Protein 4HUA (pdb70)

Structure (mmCIF, N/CA/C/O backbone):
data_4HUA
#
_entry.id   4HUA
#
_cell.length_a   88.360
_cell.length_b   48.690
_cell.length_c   31.490
_cell.angle_alpha   90.000
_cell.angle_beta   101.980
_cell.angle_gamma   90.000
#
_symmetry.space_group_name_H-M   'C 1 2 1'
#
loop_
_entity.id
_entity.type
_entity.pdbx_description
1 polymer Thioredoxin-1
2 non-polymer 'COPPER (II) ION'
3 water water
#
loop_
_atom_site.group_PDB
_atom_site.id
_atom_site.type_symbol
_atom_site.label_atom_id
_atom_site.label_alt_id
_atom_site.label_comp_id
_atom_site.label_asym_id
_atom_site.label_entity_id
_atom_site.label_seq_id
_atom_site.pdbx_PDB_ins_code
_atom_site.Cartn_x
_atom_site.Cartn_y
_atom_site.Cartn_z
_atom_site.occupancy
_atom_site.B_iso_or_equiv
_atom_site.auth_seq_id
_atom_site.auth_comp_id
_atom_site.auth_asym_id
_atom_site.auth_atom_id
_atom_site.pdbx_PDB_model_num
ATOM 1 N N . SER A 1 1 ? -23.420 4.986 -3.068 1.00 13.75 1 SER A N 1
ATOM 2 C CA . SER A 1 1 ? -23.413 6.372 -2.610 1.00 14.99 1 SER A CA 1
ATOM 3 C C . SER A 1 1 ? -23.993 6.493 -1.205 1.00 13.75 1 SER A C 1
ATOM 4 O O . SER A 1 1 ? -23.807 7.515 -0.529 1.00 15.42 1 SER A O 1
ATOM 7 N N . ASP A 1 2 ? -24.684 5.446 -0.760 1.00 11.93 2 ASP A N 1
ATOM 8 C CA . ASP A 1 2 ? -25.393 5.522 0.514 1.00 11.75 2 ASP A CA 1
ATOM 9 C C . ASP A 1 2 ? -24.434 5.572 1.696 1.00 11.71 2 ASP A C 1
ATOM 10 O O . ASP A 1 2 ? -24.810 6.013 2.780 1.00 12.65 2 ASP A O 1
ATOM 15 N N . LYS A 1 3 ? -23.192 5.147 1.484 1.00 11.29 3 LYS A N 1
ATOM 16 C CA . LYS A 1 3 ? -22.231 5.096 2.574 1.00 12.05 3 LYS A CA 1
ATOM 17 C C . LYS A 1 3 ? -21.114 6.118 2.399 1.00 12.57 3 LYS A C 1
ATOM 18 O O . LYS A 1 3 ? -20.079 6.021 3.051 1.00 15.32 3 LYS A O 1
ATOM 24 N N . ILE A 1 4 ? -21.323 7.082 1.507 1.00 11.57 4 ILE A N 1
ATOM 25 C CA . ILE A 1 4 ? -20.316 8.100 1.221 1.00 11.09 4 ILE A CA 1
ATOM 26 C C . ILE A 1 4 ? -20.754 9.450 1.753 1.00 9.16 4 ILE A C 1
ATOM 27 O O . ILE A 1 4 ? -21.819 9.950 1.3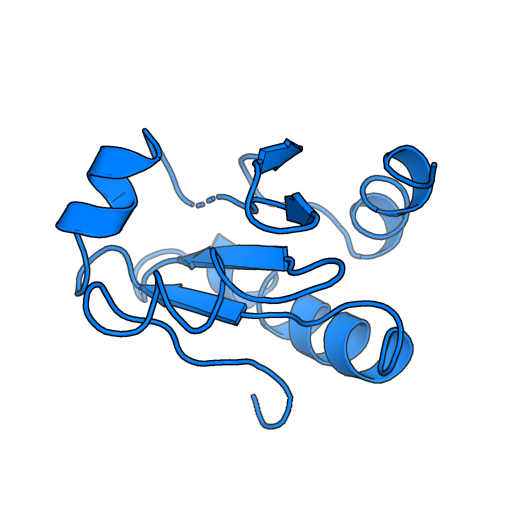87 1.00 11.02 4 ILE A O 1
ATOM 32 N N . ILE A 1 5 ? -19.931 10.063 2.592 1.00 7.07 5 ILE A N 1
ATOM 33 C CA . ILE A 1 5 ? -20.250 11.391 3.090 1.00 6.86 5 ILE A CA 1
ATOM 34 C C . ILE A 1 5 ? -20.043 12.423 1.987 1.00 6.97 5 ILE A C 1
ATOM 35 O O . ILE A 1 5 ? -18.983 12.476 1.361 1.00 7.13 5 ILE A O 1
ATOM 40 N N . HIS A 1 6 ? -21.056 13.247 1.763 1.00 7.00 6 HIS A N 1
ATOM 41 C CA . HIS A 1 6 ? -20.966 14.330 0.803 1.00 7.33 6 HIS A CA 1
ATOM 42 C C . HIS A 1 6 ? -20.414 15.586 1.480 1.00 6.95 6 HIS A C 1
ATOM 43 O O . HIS A 1 6 ? -21.081 16.169 2.335 1.00 9.22 6 HIS A O 1
ATOM 50 N N . LEU A 1 7 ? -19.208 16.001 1.091 1.00 6.35 7 LEU A N 1
ATOM 51 C CA . LEU A 1 7 ? -18.531 17.132 1.714 1.00 6.20 7 LEU A CA 1
ATOM 52 C C . LEU A 1 7 ? -18.611 18.403 0.889 1.00 6.40 7 LEU A C 1
ATOM 53 O O . LEU A 1 7 ? -18.681 18.367 -0.341 1.00 7.89 7 LEU A O 1
ATOM 58 N N . THR A 1 8 ? -18.555 19.540 1.574 1.00 6.56 8 THR A N 1
ATOM 59 C CA . THR A 1 8 ? -18.401 20.827 0.910 1.00 6.46 8 THR A CA 1
ATOM 60 C C . THR A 1 8 ? -17.402 21.658 1.698 1.00 6.49 8 THR A C 1
ATOM 61 O O . THR A 1 8 ? -16.984 21.257 2.784 1.00 6.82 8 THR A O 1
ATOM 65 N N . ASP A 1 9 ? -17.067 22.843 1.187 1.00 6.95 9 ASP A N 1
ATOM 66 C CA . ASP A 1 9 ? -16.270 23.797 1.952 1.00 7.29 9 ASP A CA 1
ATOM 67 C C . ASP A 1 9 ? -16.855 24.009 3.345 1.00 7.40 9 ASP A C 1
ATOM 68 O O . ASP A 1 9 ? -16.118 24.212 4.306 1.00 9.07 9 ASP A O 1
ATOM 73 N N . ASP A 1 10 ? -18.185 23.993 3.443 1.00 7.39 10 ASP A N 1
ATOM 74 C CA . ASP A 1 10 ? -18.873 24.352 4.686 1.00 7.67 10 ASP A CA 1
ATOM 75 C C . ASP A 1 10 ? -19.038 23.201 5.675 1.00 8.67 10 ASP A C 1
ATOM 76 O O . ASP A 1 10 ? -19.324 23.430 6.852 1.00 11.83 10 ASP A O 1
ATOM 81 N N . SER A 1 11 ? -18.868 21.971 5.216 1.00 7.40 11 SER A N 1
ATOM 82 C CA . SER A 1 11 ? -18.990 20.834 6.111 1.00 7.90 11 SER A CA 1
ATOM 83 C C . SER A 1 11 ? -17.658 20.121 6.351 1.00 7.09 11 SER A C 1
ATOM 84 O O . SER A 1 11 ? -17.600 19.198 7.161 1.00 7.78 11 SER A O 1
ATOM 87 N N . PHE A 1 12 ? -16.597 20.536 5.659 1.00 6.62 12 PHE A N 1
ATOM 88 C CA . PHE A 1 12 ? -15.317 19.831 5.745 1.00 6.63 12 PHE A CA 1
ATOM 89 C C . PHE A 1 12 ? -14.735 19.817 7.158 1.00 8.27 12 PHE A C 1
ATOM 90 O O . PHE A 1 12 ? -14.220 18.801 7.615 1.00 8.02 12 PHE A O 1
ATOM 98 N N A ASP A 1 13 ? -14.814 20.950 7.846 0.59 8.51 13 ASP A N 1
ATOM 99 N N B ASP A 1 13 ? -14.816 20.946 7.849 0.41 9.11 13 ASP A N 1
ATOM 100 C CA A ASP A 1 13 ? -14.226 21.040 9.175 0.59 9.51 13 ASP A CA 1
ATOM 101 C CA B ASP A 1 13 ? -14.211 21.046 9.172 0.41 10.39 13 ASP A CA 1
ATOM 102 C C A ASP A 1 13 ? -14.876 20.040 10.118 0.59 9.61 13 ASP A C 1
ATOM 103 C C B ASP A 1 13 ? -14.871 20.106 10.180 0.41 10.03 13 ASP A C 1
ATOM 104 O O A ASP A 1 13 ? -14.197 19.232 10.747 0.59 9.80 13 ASP A O 1
ATOM 105 O O B ASP A 1 13 ? -14.187 19.400 10.918 0.41 10.10 13 ASP A O 1
ATOM 114 N N . THR A 1 14 ? -16.198 20.083 10.199 1.00 9.31 14 THR A N 1
ATOM 115 C CA . THR A 1 14 ? -16.920 19.190 11.090 1.00 9.73 14 THR A CA 1
ATOM 116 C C . THR A 1 14 ? -16.781 17.727 10.678 1.00 8.83 14 THR A C 1
ATOM 117 O O . THR A 1 14 ? -16.516 16.868 11.520 1.00 9.15 14 THR A O 1
ATOM 121 N N . ASP A 1 15 ? -16.942 17.450 9.386 1.00 7.68 15 ASP A N 1
ATOM 122 C CA . ASP A 1 15 ? -17.059 16.075 8.935 1.00 7.76 15 ASP A CA 1
ATOM 123 C C . ASP A 1 15 ? -15.715 15.378 8.783 1.00 7.15 15 ASP A C 1
ATOM 124 O O . ASP A 1 15 ? -15.660 14.149 8.767 1.00 7.79 15 ASP A O 1
ATOM 129 N N . VAL A 1 16 ? -14.640 16.148 8.620 1.00 7.61 16 VAL A N 1
ATOM 130 C CA . VAL A 1 16 ? -13.315 15.560 8.434 1.00 7.24 16 VAL A CA 1
ATOM 131 C C . VAL A 1 16 ? -12.373 15.983 9.552 1.00 8.77 16 VAL A C 1
ATOM 132 O O . VAL A 1 16 ? -11.824 15.141 10.254 1.00 9.63 16 VAL A O 1
ATOM 136 N N . LEU A 1 17 ? -12.182 17.285 9.727 1.00 8.67 17 LEU A N 1
ATOM 137 C CA . LEU A 1 17 ? -11.144 17.756 10.634 1.00 9.69 17 LEU A CA 1
ATOM 138 C C . LEU A 1 17 ? -11.459 17.472 12.097 1.00 10.62 17 LEU A C 1
ATOM 139 O O . LEU A 1 17 ? -10.548 17.312 12.905 1.00 12.12 17 LEU A O 1
ATOM 144 N N A LYS A 1 18 ? -12.745 17.404 12.430 0.49 9.65 18 LYS A N 1
ATOM 145 N N B LYS A 1 18 ? -12.747 17.399 12.424 0.51 9.53 18 LYS A N 1
ATOM 146 C CA A LYS A 1 18 ? -13.167 17.136 13.801 0.49 10.00 18 LYS A CA 1
ATOM 147 C CA B LYS A 1 18 ? -13.190 17.143 13.790 0.51 9.73 18 LYS A CA 1
ATOM 148 C C A LYS A 1 18 ? -13.706 15.716 13.961 0.49 9.23 18 LYS A C 1
ATOM 149 C C B LYS A 1 18 ? -13.660 15.703 13.977 0.51 9.00 18 LYS A C 1
ATOM 150 O O A LYS A 1 18 ? -14.269 15.378 15.003 0.49 10.08 18 LYS A O 1
ATOM 151 O O B LYS A 1 18 ? -14.134 15.338 15.054 0.51 9.68 18 LYS A O 1
ATOM 162 N N . ALA A 1 19 ? -13.522 14.889 12.936 1.00 9.94 19 ALA A N 1
ATOM 163 C CA . ALA A 1 19 ? -13.944 13.498 13.000 1.00 10.10 19 ALA A CA 1
ATOM 164 C C . ALA A 1 19 ? -12.864 12.624 13.625 1.00 9.78 19 ALA A C 1
ATOM 165 O O . ALA A 1 19 ? -11.707 12.670 13.235 1.00 11.94 19 ALA A O 1
ATOM 167 N N . ASP A 1 20 ? -13.249 11.815 14.595 1.00 11.79 20 ASP A N 1
ATOM 168 C CA . ASP A 1 20 ? -12.322 10.881 15.202 1.00 11.38 20 ASP A CA 1
ATOM 169 C C . ASP A 1 20 ? -12.168 9.701 14.243 1.00 12.22 20 ASP A C 1
ATOM 170 O O . ASP A 1 20 ? -13.121 9.317 13.579 1.00 15.39 20 ASP A O 1
ATOM 175 N N . GLY A 1 21 ? -10.973 9.133 14.154 1.00 11.50 21 GLY A N 1
ATOM 176 C CA . GLY A 1 21 ? -10.762 7.979 13.293 1.00 12.05 21 GLY A CA 1
ATOM 177 C C . GLY A 1 21 ? -10.345 8.314 11.871 1.00 11.69 21 GLY A C 1
ATOM 178 O O . GLY A 1 21 ? -9.914 9.432 11.587 1.00 12.09 21 GLY A O 1
ATOM 179 N N . ALA A 1 22 ? -10.485 7.343 10.972 1.00 10.19 22 ALA A N 1
ATOM 180 C CA . ALA A 1 22 ? -9.937 7.462 9.624 1.00 9.22 22 ALA A CA 1
ATOM 181 C C . ALA A 1 22 ? -11.005 7.818 8.611 1.00 8.16 22 ALA A C 1
ATOM 182 O O . ALA A 1 22 ? -12.075 7.204 8.582 1.00 8.78 22 ALA A O 1
ATOM 184 N N A ILE A 1 23 ? -10.727 8.819 7.783 0.43 7.47 23 ILE A N 1
ATOM 185 N N B ILE A 1 23 ? -10.694 8.802 7.774 0.57 7.35 23 ILE A N 1
ATOM 186 C CA A ILE A 1 23 ? -11.655 9.180 6.722 0.43 7.58 23 ILE A CA 1
ATOM 187 C CA B ILE A 1 23 ? -11.589 9.228 6.717 0.57 8.03 23 ILE A CA 1
ATOM 188 C C A ILE A 1 23 ? -10.920 9.383 5.400 0.43 6.61 23 ILE A C 1
ATOM 189 C C B ILE A 1 23 ? -10.817 9.280 5.416 0.57 6.01 23 ILE A C 1
ATOM 190 O O A ILE A 1 23 ? -9.958 10.150 5.301 0.43 7.24 23 ILE A O 1
ATOM 191 O O B ILE A 1 23 ? -9.732 9.864 5.343 0.57 6.01 23 ILE A O 1
ATOM 200 N N . LEU A 1 24 ? -11.377 8.651 4.392 1.00 5.87 24 LEU A N 1
ATOM 201 C CA . LEU A 1 24 ? -10.775 8.669 3.075 1.00 5.88 24 LEU A CA 1
ATOM 202 C C . LEU A 1 24 ? -11.597 9.597 2.194 1.00 5.91 24 LEU A C 1
ATOM 203 O O . LEU A 1 24 ? -12.773 9.337 1.951 1.00 6.86 24 LEU A O 1
ATOM 208 N N . VAL A 1 25 ? -10.983 10.685 1.737 1.00 4.69 25 VAL A N 1
ATOM 209 C CA . VAL A 1 25 ? -11.675 11.700 0.962 1.00 5.17 25 VAL A CA 1
ATOM 210 C C . VAL A 1 25 ? -11.275 11.612 -0.505 1.00 5.65 25 VAL A C 1
ATOM 211 O O . VAL A 1 25 ? -10.087 11.678 -0.842 1.00 5.69 25 VAL A O 1
ATOM 215 N N . ASP A 1 26 ? -12.282 11.453 -1.361 1.00 5.32 26 ASP A N 1
ATOM 216 C CA . ASP A 1 26 ? -12.125 11.390 -2.805 1.00 5.14 26 ASP A CA 1
ATOM 217 C C . ASP A 1 26 ? -12.405 12.760 -3.412 1.00 4.89 26 ASP A C 1
ATOM 218 O O . ASP A 1 26 ? -13.547 13.234 -3.396 1.00 6.19 26 ASP A O 1
ATOM 223 N N . PHE A 1 27 ? -11.354 13.385 -3.945 1.00 5.12 27 PHE A N 1
ATOM 224 C CA . PHE A 1 27 ? -11.459 14.639 -4.681 1.00 5.54 27 PHE A CA 1
ATOM 225 C C . PHE A 1 27 ? -11.714 14.308 -6.142 1.00 6.32 27 PHE A C 1
ATOM 226 O O . PHE A 1 27 ? -10.913 13.621 -6.777 1.00 7.52 27 PHE A O 1
ATOM 234 N N . TRP A 1 28 ? -12.853 14.766 -6.658 1.00 6.57 28 TRP A N 1
ATOM 235 C CA . TRP A 1 28 ? -13.345 14.333 -7.965 1.00 6.92 28 TRP A CA 1
ATOM 236 C C . TRP A 1 28 ? -14.113 15.458 -8.670 1.00 6.73 28 TRP A C 1
ATOM 237 O O . TRP A 1 28 ? -14.373 16.513 -8.090 1.00 7.13 28 TRP A O 1
ATOM 248 N N . ALA A 1 29 ? -14.483 15.217 -9.925 1.00 7.46 29 ALA A N 1
ATOM 249 C CA . ALA A 1 29 ? -15.405 16.091 -10.659 1.00 8.30 29 ALA A CA 1
ATOM 250 C C . ALA A 1 29 ? -16.059 15.271 -11.756 1.00 9.26 29 ALA A C 1
ATOM 251 O O . ALA A 1 29 ? -15.565 14.207 -12.114 1.00 9.38 29 ALA A O 1
ATOM 253 N N A GLU A 1 30 ? -17.174 15.759 -12.288 0.53 10.34 30 GLU A N 1
ATOM 254 N N B GLU A 1 30 ? -17.169 15.774 -12.293 0.47 10.21 30 GLU A N 1
ATOM 255 C CA A GLU A 1 30 ? -17.924 14.998 -13.281 0.53 12.15 30 GLU A CA 1
ATOM 256 C CA B GLU A 1 30 ? -17.950 15.041 -13.291 0.47 11.81 30 GLU A CA 1
ATOM 257 C C A GLU A 1 30 ? -17.131 14.749 -14.568 0.53 11.94 30 GLU A C 1
ATOM 258 C C B GLU A 1 30 ? -17.209 14.815 -14.611 0.47 11.73 30 GLU A C 1
ATOM 259 O O A GLU A 1 30 ? -17.303 13.718 -15.218 0.53 13.12 30 GLU A O 1
ATOM 260 O O B GLU A 1 30 ? -17.516 13.873 -15.342 0.47 12.95 30 GLU A O 1
ATOM 271 N N . TRP A 1 31 ? -16.244 15.679 -14.914 1.00 11.56 31 TRP A N 1
ATOM 272 C CA . TRP A 1 31 ? -15.488 15.582 -16.164 1.00 11.92 31 TRP A CA 1
ATOM 273 C C . TRP A 1 31 ? -14.318 14.610 -16.091 1.00 11.83 31 TRP A C 1
ATOM 274 O O . TRP A 1 31 ? -13.621 14.398 -17.082 1.00 12.83 31 TRP A O 1
ATOM 285 N N . CYS A 1 32 ? -14.096 14.040 -14.913 1.00 10.18 32 CYS A N 1
ATOM 286 C CA . CYS A 1 32 ? -12.974 13.157 -14.671 1.00 10.12 32 CYS A CA 1
ATOM 287 C C . CYS A 1 32 ? -13.371 11.703 -14.919 1.00 10.45 32 CYS A C 1
ATOM 288 O O . CYS A 1 32 ? -14.085 11.103 -14.120 1.00 11.68 32 CYS A O 1
ATOM 291 N N . GLY A 1 33 ? -12.917 11.141 -16.036 1.00 11.19 33 GLY A N 1
ATOM 292 C CA . GLY A 1 33 ? -13.290 9.786 -16.395 1.00 12.04 33 GLY A CA 1
ATOM 293 C C . GLY A 1 33 ? -12.815 8.745 -15.404 1.00 11.44 33 GLY A C 1
ATOM 294 O O . GLY A 1 33 ? -13.556 7.833 -15.045 1.00 12.51 33 GLY A O 1
ATOM 295 N N . ALA A 1 34 ? -11.574 8.884 -14.954 1.00 11.53 34 ALA A N 1
ATOM 296 C CA . ALA A 1 34 ? -10.997 7.911 -14.033 1.00 11.64 34 ALA A CA 1
ATOM 297 C C . ALA A 1 34 ? -11.752 7.919 -12.706 1.00 11.04 34 ALA A C 1
ATOM 298 O O . ALA A 1 34 ? -11.803 6.910 -11.998 1.00 11.02 34 ALA A O 1
ATOM 300 N N . CYS A 1 35 ? -12.338 9.066 -12.371 1.00 11.11 35 CYS A N 1
ATOM 301 C CA . CYS A 1 35 ? -13.099 9.208 -11.132 1.00 10.92 35 CYS A CA 1
ATOM 302 C C . CYS A 1 35 ? -14.306 8.260 -11.082 1.00 11.73 35 CYS A C 1
ATOM 303 O O . CYS A 1 35 ? -14.731 7.859 -10.003 1.00 11.15 35 CYS A O 1
ATOM 306 N N . LYS A 1 36 ? -14.855 7.895 -12.241 1.00 13.68 36 LYS A N 1
ATOM 307 C CA . LYS A 1 36 ? -16.007 6.983 -12.295 1.00 15.13 36 LYS A CA 1
ATOM 308 C C . LYS A 1 36 ? -15.744 5.587 -11.698 1.00 15.69 36 LYS A C 1
ATOM 309 O O . LYS A 1 36 ? -16.517 5.103 -10.869 1.00 15.87 36 LYS A O 1
ATOM 315 N N . MET A 1 37 ? -14.651 4.951 -12.111 1.00 16.46 37 MET A N 1
ATOM 316 C CA .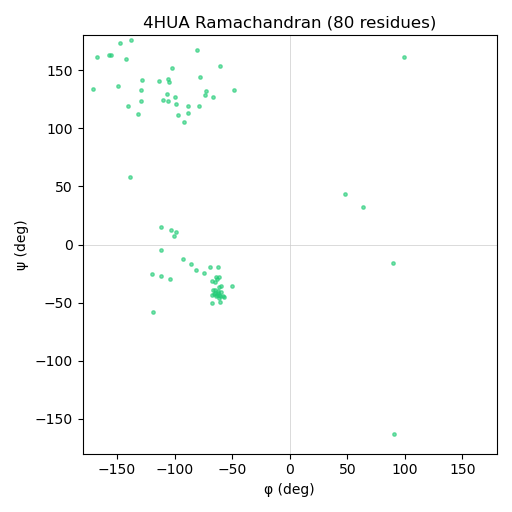 MET A 1 37 ? -14.280 3.644 -11.565 1.00 16.48 37 MET A CA 1
ATOM 317 C C . MET A 1 37 ? -13.901 3.743 -10.093 1.00 14.00 37 MET A C 1
ATOM 318 O O . MET A 1 37 ? -14.207 2.849 -9.299 1.00 14.46 37 MET A O 1
ATOM 323 N N A ILE A 1 38 ? -13.222 4.828 -9.729 0.48 12.24 38 ILE A N 1
ATOM 324 N N B ILE A 1 38 ? -13.232 4.835 -9.736 0.52 13.30 38 ILE A N 1
ATOM 325 C CA A ILE A 1 38 ? -12.874 5.071 -8.333 0.48 10.97 38 ILE A CA 1
ATOM 326 C CA B ILE A 1 38 ? -12.876 5.088 -8.346 0.52 13.23 38 ILE A CA 1
ATOM 327 C C A ILE A 1 38 ? -14.141 5.080 -7.477 0.48 11.36 38 ILE A C 1
ATOM 328 C C B ILE A 1 38 ? -14.142 5.073 -7.489 0.52 12.32 38 ILE A C 1
ATOM 329 O O A ILE A 1 38 ? -14.181 4.458 -6.421 0.48 11.26 38 ILE A O 1
ATOM 330 O O B ILE A 1 38 ? -14.183 4.426 -6.448 0.52 11.98 38 ILE A O 1
ATOM 339 N N . ALA A 1 39 ? -15.186 5.751 -7.951 1.00 11.75 39 ALA A N 1
ATOM 340 C CA . ALA A 1 39 ? -16.452 5.774 -7.226 1.00 12.61 39 ALA A CA 1
ATOM 341 C C . ALA A 1 39 ? -17.038 4.372 -7.000 1.00 11.43 39 ALA A C 1
ATOM 342 O O . ALA A 1 39 ? -17.509 4.058 -5.917 1.00 10.84 39 ALA A O 1
ATOM 344 N N . ALA A 1 40 ? -16.993 3.529 -8.023 1.00 11.32 40 ALA A N 1
ATOM 345 C CA . ALA A 1 40 ? -17.523 2.175 -7.904 1.00 11.79 40 ALA A CA 1
ATOM 346 C C . ALA A 1 40 ? -16.730 1.365 -6.873 1.00 10.31 40 ALA A C 1
ATOM 347 O O . ALA A 1 40 ? -17.301 0.653 -6.038 1.00 11.28 40 ALA A O 1
ATOM 349 N N . ILE A 1 41 ? -15.408 1.479 -6.933 1.00 10.78 41 ILE A N 1
ATOM 350 C CA . ILE A 1 41 ? -14.539 0.832 -5.960 1.00 9.92 41 ILE A CA 1
ATOM 351 C C . ILE A 1 41 ? -14.810 1.366 -4.554 1.00 7.95 41 ILE A C 1
ATOM 352 O O . ILE A 1 41 ? -14.870 0.608 -3.585 1.00 8.53 41 ILE A O 1
ATOM 357 N N . LEU A 1 42 ? -14.990 2.677 -4.450 1.00 7.90 42 LEU A N 1
ATOM 358 C CA . LEU A 1 42 ? -15.202 3.289 -3.145 1.00 8.28 42 LEU A CA 1
ATOM 359 C C . LEU A 1 42 ? -16.502 2.854 -2.483 1.00 8.23 42 LEU A C 1
ATOM 360 O O . LEU A 1 42 ? -16.567 2.765 -1.256 1.00 7.80 42 LEU A O 1
ATOM 365 N N . ASP A 1 43 ? -17.537 2.577 -3.275 1.00 8.11 43 ASP A N 1
ATOM 366 C CA . ASP A 1 43 ? -18.764 2.058 -2.689 1.00 10.00 43 ASP A CA 1
ATOM 367 C C . ASP A 1 43 ? -18.481 0.724 -2.004 1.00 9.64 43 ASP A C 1
ATOM 368 O O . ASP A 1 43 ? -18.953 0.475 -0.901 1.00 10.20 43 ASP A O 1
ATOM 373 N N . GLU A 1 44 ? -17.705 -0.136 -2.655 1.00 8.47 44 GLU A N 1
ATOM 374 C CA . GLU A 1 44 ? -17.373 -1.429 -2.064 1.00 8.62 44 GLU A CA 1
ATOM 375 C C . GLU A 1 44 ? -16.488 -1.275 -0.835 1.00 8.29 44 GLU A C 1
ATOM 376 O O . GLU A 1 44 ? -16.702 -1.943 0.169 1.00 8.43 44 GLU A O 1
ATOM 382 N N . ILE A 1 45 ? -15.490 -0.403 -0.918 1.00 7.66 45 ILE A N 1
ATOM 383 C CA . ILE A 1 45 ? -14.624 -0.145 0.228 1.00 8.17 45 ILE A CA 1
ATOM 384 C C . ILE A 1 45 ? -15.420 0.405 1.420 1.00 6.84 45 ILE A C 1
ATOM 385 O O . ILE A 1 45 ? -15.231 -0.018 2.563 1.00 8.13 45 ILE A O 1
ATOM 390 N N . ALA A 1 46 ? -16.319 1.344 1.149 1.00 7.20 46 ALA A N 1
ATOM 391 C CA . ALA A 1 46 ? -17.126 1.941 2.208 1.00 7.54 46 ALA A CA 1
ATOM 392 C C . ALA A 1 46 ? -17.954 0.878 2.918 1.00 7.41 46 ALA A C 1
ATOM 393 O O . ALA A 1 46 ? -18.076 0.891 4.139 1.00 9.47 46 ALA A O 1
ATOM 395 N N . ASP A 1 47 ? -18.508 -0.048 2.149 1.00 7.60 47 ASP A N 1
ATOM 396 C CA . ASP A 1 47 ? -19.264 -1.154 2.713 1.00 7.96 47 ASP A CA 1
ATOM 397 C C . ASP A 1 47 ? -18.361 -2.105 3.503 1.00 8.72 47 ASP A C 1
ATOM 398 O O . ASP A 1 47 ? -18.650 -2.435 4.654 1.00 9.41 47 ASP A O 1
ATOM 403 N N . GLU A 1 48 ? -17.258 -2.527 2.894 1.00 8.53 48 GLU A N 1
ATOM 404 C CA . GLU A 1 48 ? -16.387 -3.534 3.495 1.00 9.31 48 GLU A CA 1
ATOM 405 C C . GLU A 1 48 ? -15.686 -3.031 4.746 1.00 10.11 48 GLU A C 1
ATOM 406 O O . GLU A 1 48 ? -15.405 -3.806 5.663 1.00 11.00 48 GLU A O 1
ATOM 412 N N . TYR A 1 49 ? -15.410 -1.732 4.782 1.00 9.14 49 TYR A N 1
ATOM 413 C CA . TYR A 1 49 ? -14.624 -1.157 5.870 1.00 9.82 49 TYR A CA 1
ATOM 414 C C . TYR A 1 49 ? -15.484 -0.398 6.892 1.00 10.26 49 TYR A C 1
ATOM 415 O O . TYR A 1 49 ? -14.949 0.331 7.721 1.00 10.04 49 TYR A O 1
ATOM 424 N N . GLN A 1 50 ? -16.804 -0.566 6.830 1.00 11.20 50 GLN A N 1
ATOM 425 C CA . GLN A 1 50 ? -17.704 0.060 7.802 1.00 15.05 50 GLN A CA 1
ATOM 426 C C . GLN A 1 50 ? -17.230 -0.174 9.225 1.00 15.14 50 GLN A C 1
ATOM 427 O O . GLN A 1 50 ? -16.886 -1.300 9.594 1.00 16.18 50 GLN A O 1
ATOM 433 N N . GLY A 1 51 ? -17.215 0.888 10.020 1.00 15.70 51 GLY A N 1
ATOM 434 C CA . GLY A 1 51 ? -16.781 0.808 11.403 1.00 16.09 51 GLY A CA 1
ATOM 435 C C . GLY A 1 51 ? -15.294 1.049 11.590 1.00 15.44 51 GLY A C 1
ATOM 436 O O . GLY A 1 51 ? -14.847 1.302 12.713 1.00 17.37 51 GLY A O 1
ATOM 437 N N . LYS A 1 52 ? -14.528 0.980 10.501 1.00 14.03 52 LYS A N 1
ATOM 438 C CA . LYS A 1 52 ? -13.079 1.153 10.563 1.00 14.60 52 LYS A CA 1
ATOM 439 C C . LYS A 1 52 ? -12.610 2.339 9.714 1.00 11.52 52 LYS A C 1
ATOM 440 O O . LYS A 1 52 ? -11.554 2.919 9.972 1.00 12.75 52 LYS A O 1
ATOM 446 N N . LEU A 1 53 ? -13.401 2.686 8.702 1.00 9.92 53 LEU A N 1
ATOM 447 C CA . LEU A 1 53 ? -13.049 3.741 7.761 1.00 9.40 53 LEU A CA 1
ATOM 448 C C . LEU A 1 53 ? -14.327 4.395 7.280 1.00 9.18 53 LEU A C 1
ATOM 449 O O . LEU A 1 53 ? -15.303 3.705 6.981 1.00 12.09 53 LEU A O 1
ATOM 454 N N . THR A 1 54 ? -14.323 5.721 7.221 1.00 8.14 54 THR A N 1
ATOM 455 C CA . THR A 1 54 ? -15.399 6.470 6.595 1.00 9.06 54 THR A CA 1
ATOM 456 C C . THR A 1 54 ? -14.891 6.962 5.253 1.00 7.58 54 THR A C 1
ATOM 457 O O . THR A 1 54 ? -13.735 7.354 5.130 1.00 9.20 54 THR A O 1
ATOM 461 N N . VAL A 1 55 ? -15.749 6.905 4.244 1.00 7.51 55 VAL A N 1
ATOM 462 C CA . VAL A 1 55 ? -15.389 7.366 2.917 1.00 6.80 55 VAL A CA 1
ATOM 463 C C . VAL A 1 55 ? -16.235 8.588 2.586 1.00 5.74 55 VAL A C 1
ATOM 464 O O . VAL A 1 55 ? -17.421 8.636 2.916 1.00 7.43 55 VAL A O 1
ATOM 468 N N . ALA A 1 56 ? -15.616 9.571 1.940 1.00 6.04 56 ALA A N 1
ATOM 469 C CA . ALA A 1 56 ? -16.253 10.848 1.661 1.00 5.02 56 ALA A CA 1
ATOM 470 C C . ALA A 1 56 ? -15.837 11.350 0.280 1.00 5.26 56 ALA A C 1
ATOM 471 O O . ALA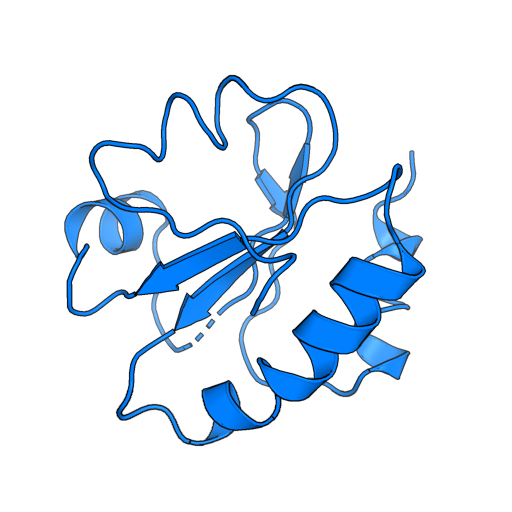 A 1 56 ? -14.821 10.917 -0.267 1.00 6.03 56 ALA A O 1
ATOM 473 N N . LYS A 1 57 ? -16.637 12.257 -0.278 1.00 5.49 57 LYS A N 1
ATOM 474 C CA . LYS A 1 57 ? -16.357 12.870 -1.569 1.00 5.71 57 LYS A CA 1
ATOM 475 C C . LYS A 1 57 ? -16.415 14.384 -1.489 1.00 5.54 57 LYS A C 1
ATOM 476 O O . LYS A 1 57 ? -17.275 14.953 -0.820 1.00 6.16 57 LYS A O 1
ATOM 482 N N . LEU A 1 58 ? -15.499 15.021 -2.213 1.00 4.97 58 LEU A N 1
ATOM 483 C CA . LEU A 1 58 ? -15.422 16.467 -2.309 1.00 5.82 58 LEU A CA 1
ATOM 484 C C . LEU A 1 58 ? -15.299 16.795 -3.793 1.00 5.85 58 LEU A C 1
ATOM 485 O O . LEU A 1 58 ? -14.293 16.471 -4.420 1.00 5.98 58 LEU A O 1
ATOM 490 N N . ASN A 1 59 ? -16.335 17.414 -4.353 1.00 6.14 59 ASN A N 1
ATOM 491 C CA . ASN A 1 59 ? -16.314 17.811 -5.754 1.00 6.43 59 ASN A CA 1
ATOM 492 C C . ASN A 1 59 ? -15.499 19.087 -5.897 1.00 6.79 59 ASN A C 1
ATOM 493 O O . ASN A 1 59 ? -15.843 20.119 -5.319 1.00 7.12 59 ASN A O 1
ATOM 498 N N . ILE A 1 60 ? -14.418 19.023 -6.667 1.00 7.41 60 ILE A N 1
ATOM 499 C CA . ILE A 1 60 ? -13.493 20.150 -6.742 1.00 7.56 60 ILE A CA 1
ATOM 500 C C . ILE A 1 60 ? -14.014 21.331 -7.554 1.00 8.28 60 ILE A C 1
ATOM 501 O O . ILE A 1 60 ? -13.585 22.461 -7.330 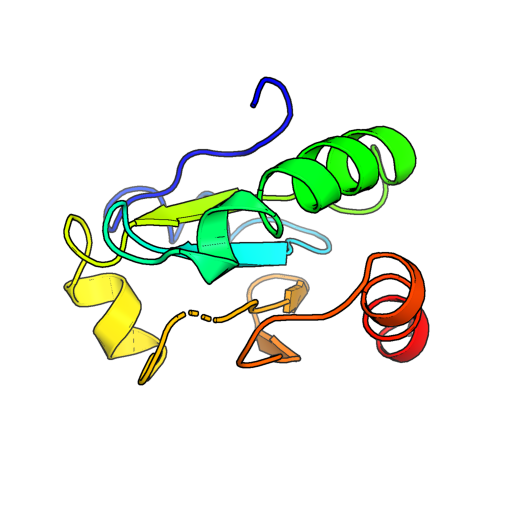1.00 9.29 60 ILE A O 1
ATOM 506 N N . ASP A 1 61 ? -14.937 21.080 -8.482 1.00 8.40 61 ASP A N 1
ATOM 507 C CA . ASP A 1 61 ? -15.545 22.171 -9.243 1.00 9.54 61 ASP A CA 1
ATOM 508 C C . ASP A 1 61 ? -16.381 23.046 -8.315 1.00 10.00 61 ASP A C 1
ATOM 509 O O . ASP A 1 61 ? -16.409 24.270 -8.439 1.00 11.14 61 ASP A O 1
ATOM 514 N N . GLN A 1 62 ? -17.066 22.394 -7.381 1.00 9.16 62 GLN A N 1
ATOM 515 C CA . GLN A 1 62 ? -18.057 23.044 -6.537 1.00 8.90 62 GLN A CA 1
ATOM 516 C C . GLN A 1 62 ? -17.462 23.536 -5.225 1.00 8.42 62 GLN A C 1
ATOM 517 O O . GLN A 1 62 ? -18.090 24.319 -4.509 1.00 9.07 62 GLN A O 1
ATOM 523 N N . ASN A 1 63 ? -16.246 23.087 -4.925 1.00 8.35 63 ASN A N 1
ATOM 524 C CA . ASN A 1 63 ? -15.596 23.405 -3.655 1.00 8.07 63 ASN A CA 1
ATOM 525 C C . ASN A 1 63 ? -14.124 23.710 -3.879 1.00 8.96 63 ASN A C 1
ATOM 526 O O . ASN A 1 63 ? -13.230 23.055 -3.339 1.00 8.44 63 ASN A O 1
ATOM 531 N N . ALA A 1 64 ? -13.874 24.708 -4.717 1.00 10.97 64 ALA A N 1
ATOM 532 C CA . ALA A 1 64 ? -12.518 25.012 -5.134 1.00 12.04 64 ALA A CA 1
ATOM 533 C C . ALA A 1 64 ? -11.650 25.440 -3.958 1.00 11.58 64 ALA A C 1
ATOM 534 O O . ALA A 1 64 ? -10.444 25.204 -3.956 1.00 12.71 64 ALA A O 1
ATOM 536 N N . GLY A 1 65 ? -12.262 26.055 -2.950 1.00 11.31 65 GLY A N 1
ATOM 537 C CA . GLY A 1 65 ? -11.523 26.484 -1.773 1.00 11.95 65 GLY A CA 1
ATOM 538 C C . GLY A 1 65 ? -10.868 25.331 -1.027 1.00 10.75 65 GLY A C 1
ATOM 539 O O . GLY A 1 65 ? -9.692 25.403 -0.658 1.00 11.04 65 GLY A O 1
ATOM 540 N N . THR A 1 66 ? -11.624 24.260 -0.815 1.00 11.09 66 THR A N 1
ATOM 541 C CA . THR A 1 66 ? -11.089 23.073 -0.154 1.00 10.30 66 THR A CA 1
ATOM 542 C C . THR A 1 66 ? -10.007 22.409 -1.006 1.00 9.25 66 THR A C 1
ATOM 543 O O . THR A 1 66 ? -8.955 22.009 -0.504 1.00 8.99 66 THR A O 1
ATOM 547 N N . ALA A 1 67 ? -10.257 22.317 -2.304 1.00 8.93 67 ALA A N 1
ATOM 548 C CA . ALA A 1 67 ? -9.262 21.775 -3.223 1.00 9.24 67 ALA A CA 1
ATOM 549 C C . ALA A 1 67 ? -7.946 22.560 -3.135 1.00 9.30 67 ALA A C 1
ATOM 550 O O . ALA A 1 67 ? -6.863 21.978 -3.063 1.00 10.39 67 ALA A O 1
ATOM 552 N N . ALA A 1 68 ? -8.044 23.888 -3.120 1.00 9.37 68 ALA A N 1
ATOM 553 C CA . ALA A 1 68 ? -6.855 24.727 -3.027 1.00 10.09 68 ALA A CA 1
ATOM 554 C C . ALA A 1 68 ? -6.130 24.538 -1.696 1.00 9.71 68 ALA A C 1
ATOM 555 O O . ALA A 1 68 ? -4.902 24.473 -1.656 1.00 10.65 68 ALA A O 1
ATOM 557 N N . LYS A 1 69 ? -6.891 24.444 -0.610 1.00 9.48 69 LYS A N 1
ATOM 558 C CA . LYS A 1 69 ? -6.310 24.309 0.717 1.00 10.36 69 LYS A CA 1
ATOM 559 C C . LYS A 1 69 ? -5.436 23.065 0.836 1.00 9.79 69 LYS A C 1
ATOM 560 O O . LYS A 1 69 ? -4.402 23.083 1.507 1.00 11.38 69 LYS A O 1
ATOM 566 N N . TYR A 1 70 ? -5.846 21.992 0.166 1.00 8.62 70 TYR A N 1
ATOM 567 C CA . TYR A 1 70 ? -5.116 20.730 0.228 1.00 8.78 70 TYR A CA 1
ATOM 568 C C . TYR A 1 70 ? -4.191 20.517 -0.969 1.00 8.83 70 TYR A C 1
ATOM 569 O O . TYR A 1 70 ? -3.626 19.437 -1.142 1.00 10.41 70 TYR A O 1
ATOM 578 N N . GLY A 1 71 ? -4.002 21.563 -1.769 1.00 8.77 71 GLY A N 1
ATOM 579 C CA . GLY A 1 71 ? -3.035 21.509 -2.853 1.00 9.27 71 GLY A CA 1
ATOM 580 C C . GLY A 1 71 ? -3.360 20.489 -3.926 1.00 8.76 71 GLY A C 1
ATOM 581 O O . GLY A 1 71 ? -2.461 19.917 -4.544 1.00 10.39 71 GLY A O 1
ATOM 582 N N . ILE A 1 72 ? -4.647 20.267 -4.165 1.00 8.00 72 ILE A N 1
ATOM 583 C CA . ILE A 1 72 ? -5.068 19.294 -5.162 1.00 8.90 72 ILE A CA 1
ATOM 584 C C . ILE A 1 72 ? -4.664 19.791 -6.545 1.00 10.40 72 ILE A C 1
ATOM 585 O O . ILE A 1 72 ? -4.959 20.924 -6.914 1.00 12.35 72 ILE A O 1
ATOM 590 N N . ARG A 1 73 ? -3.955 18.956 -7.296 1.00 11.16 73 ARG A N 1
ATOM 591 C 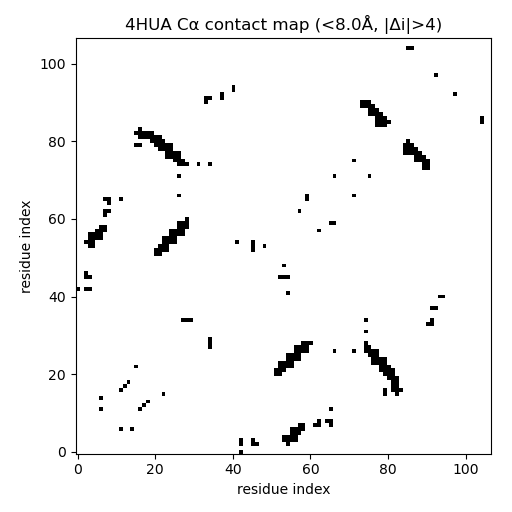CA . ARG A 1 73 ? -3.430 19.371 -8.600 1.00 13.41 73 ARG A CA 1
ATOM 592 C C . ARG A 1 73 ? -4.081 18.663 -9.768 1.00 14.81 73 ARG A C 1
ATOM 593 O O . ARG A 1 73 ? -4.117 19.178 -10.883 1.00 16.80 73 ARG A O 1
ATOM 601 N N . GLY A 1 74 ? -4.569 17.465 -9.511 1.00 14.05 74 GLY A N 1
ATOM 602 C CA . GLY A 1 74 ? -5.254 16.671 -10.504 1.00 13.47 74 GLY A CA 1
ATOM 603 C C . GLY A 1 74 ? -6.152 15.690 -9.788 1.00 11.10 74 GLY A C 1
ATOM 604 O O . GLY A 1 74 ? -6.008 15.450 -8.583 1.00 11.12 74 GLY A O 1
ATOM 605 N N . ILE A 1 75 ? -7.093 15.127 -10.532 1.00 8.83 75 ILE A N 1
ATOM 606 C CA . ILE A 1 75 ? -8.053 14.209 -9.953 1.00 7.77 75 ILE A CA 1
ATOM 607 C C . ILE A 1 75 ? -8.109 12.923 -10.782 1.00 6.87 75 ILE A C 1
ATOM 608 O O . ILE A 1 75 ? -7.780 12.943 -11.975 1.00 7.62 75 ILE A O 1
ATOM 628 N N . THR A 1 77 ? -7.856 12.381 -6.689 1.00 6.42 77 THR A N 1
ATOM 629 C CA . THR A 1 77 ? -6.869 12.343 -5.612 1.00 6.28 77 THR A CA 1
ATOM 630 C C . THR A 1 77 ? -7.596 11.853 -4.366 1.00 5.93 77 THR A C 1
ATOM 631 O O . THR A 1 77 ? -8.709 12.315 -4.078 1.00 6.38 77 THR A O 1
ATOM 635 N N . LEU A 1 78 ? -6.984 10.904 -3.665 1.00 5.45 78 LEU A N 1
ATOM 636 C CA . LEU A 1 78 ? -7.504 10.410 -2.403 1.00 5.49 78 LEU A CA 1
ATOM 637 C C . LEU A 1 78 ? -6.636 10.949 -1.281 1.00 5.79 78 LEU A C 1
ATOM 638 O O . LEU A 1 78 ? -5.410 10.827 -1.329 1.00 6.67 78 LEU A O 1
ATOM 643 N N . LEU A 1 79 ? -7.279 11.535 -0.276 1.00 5.22 79 LEU A N 1
ATOM 644 C CA A LEU A 1 79 ? -6.584 11.967 0.930 0.40 5.00 79 LEU A CA 1
ATOM 645 C CA B LEU A 1 79 ? -6.610 12.005 0.926 0.60 7.10 79 LEU A CA 1
ATOM 646 C C . LEU A 1 79 ? -7.112 11.166 2.093 1.00 5.26 79 LEU A C 1
ATOM 647 O O . LEU A 1 79 ? -8.323 11.114 2.323 1.00 7.68 79 LEU A O 1
ATOM 656 N N . LEU A 1 80 ? -6.205 10.529 2.822 1.00 5.37 80 LEU A N 1
ATOM 657 C CA . LEU A 1 80 ? -6.564 9.807 4.029 1.00 6.24 80 LEU A CA 1
ATOM 658 C C . LEU A 1 80 ? -6.256 10.688 5.229 1.00 6.44 80 LEU A C 1
ATOM 659 O O . LEU A 1 80 ? -5.107 11.106 5.412 1.00 7.91 80 LEU A O 1
ATOM 664 N N . PHE A 1 81 ? -7.288 10.979 6.019 1.00 5.75 81 PHE A N 1
ATOM 665 C CA . PHE A 1 81 ? -7.153 11.733 7.249 1.00 6.49 81 PHE A CA 1
ATOM 666 C C . PHE A 1 81 ? -7.280 10.786 8.424 1.00 8.20 81 PHE A C 1
ATOM 667 O O . PHE A 1 81 ? -8.079 9.852 8.413 1.00 9.38 81 PHE A O 1
ATOM 675 N N . LYS A 1 82 ? -6.489 11.041 9.449 1.00 9.37 82 LYS A N 1
ATOM 676 C CA . LYS A 1 82 ? -6.657 10.342 10.706 1.00 11.75 82 LYS A CA 1
ATOM 677 C C . LYS A 1 82 ? -6.718 11.398 11.774 1.00 12.08 82 LYS A C 1
ATOM 678 O O . LYS A 1 82 ? -5.815 12.238 11.885 1.00 11.91 82 LYS A O 1
ATOM 684 N N . ASN A 1 83 ? -7.809 11.378 12.535 1.00 12.81 83 ASN A N 1
ATOM 685 C CA . ASN A 1 83 ? -8.027 12.350 13.595 1.00 15.01 83 ASN A CA 1
ATOM 686 C C . ASN A 1 83 ? -7.775 13.772 13.106 1.00 15.33 83 ASN A C 1
ATOM 687 O O . ASN A 1 83 ? -7.111 14.558 13.779 1.00 15.30 83 ASN A O 1
ATOM 692 N N . GLY A 1 84 ? -8.273 14.079 11.911 1.00 14.71 84 GLY A N 1
ATOM 693 C CA . GLY A 1 84 ? -8.238 15.439 11.404 1.00 15.75 84 GLY A CA 1
ATOM 694 C C . GLY A 1 84 ? -6.949 15.909 10.742 1.00 15.13 84 GLY A C 1
ATOM 695 O O . GLY A 1 84 ? -6.856 17.062 10.330 1.00 17.23 84 GLY A O 1
ATOM 696 N N A GLU A 1 85 ? -5.959 15.026 10.642 0.58 13.26 85 GLU A N 1
ATOM 697 N N B GLU A 1 85 ? -5.956 15.028 10.652 0.42 14.05 85 GLU A N 1
ATOM 698 C CA A GLU A 1 85 ? -4.693 15.360 9.988 0.58 12.58 85 GLU A CA 1
ATOM 699 C CA B GLU A 1 85 ? -4.689 15.352 9.992 0.42 13.81 85 GLU A CA 1
ATOM 700 C C A GLU A 1 85 ? -4.476 14.462 8.784 0.58 9.44 85 GLU A C 1
ATOM 701 C C B GLU A 1 85 ? -4.476 14.458 8.783 0.42 10.71 85 GLU A C 1
ATOM 702 O O A GLU A 1 85 ? -4.860 13.298 8.813 0.58 10.15 85 GLU A O 1
ATOM 703 O O B GLU A 1 85 ? -4.863 13.293 8.804 0.42 11.05 85 GLU A O 1
ATOM 714 N N . VAL A 1 86 ? -3.849 14.990 7.736 1.00 9.53 86 VAL A N 1
ATOM 715 C CA . VAL A 1 86 ? -3.518 14.173 6.571 1.00 8.24 86 VAL A CA 1
ATOM 716 C C . VAL A 1 86 ? -2.507 13.098 6.977 1.00 7.28 86 VAL A C 1
ATOM 717 O O . VAL A 1 86 ? -1.450 13.393 7.536 1.00 9.66 86 VAL A O 1
ATOM 721 N N . ALA A 1 87 ? -2.857 11.851 6.694 1.00 6.61 87 ALA A N 1
ATOM 722 C CA . ALA A 1 87 ? -1.993 10.710 6.963 1.00 6.87 87 ALA A CA 1
ATOM 723 C C . ALA A 1 87 ? -1.341 10.180 5.696 1.00 5.76 87 ALA A C 1
ATOM 724 O O . ALA A 1 87 ? -0.243 9.612 5.759 1.00 6.38 87 ALA A O 1
ATOM 726 N N . ALA A 1 88 ? -2.015 10.339 4.556 1.00 5.56 88 ALA A N 1
ATOM 727 C CA . ALA A 1 88 ? -1.490 9.833 3.293 1.00 5.31 88 ALA A CA 1
ATOM 728 C C . ALA A 1 88 ? -2.293 10.409 2.146 1.00 5.28 88 ALA A C 1
ATOM 729 O O . ALA A 1 88 ? -3.421 10.880 2.344 1.00 5.99 88 ALA A O 1
ATOM 731 N N . THR A 1 89 ? -1.713 10.362 0.949 1.00 5.24 89 THR A N 1
ATOM 732 C CA A THR A 1 89 ? -2.341 10.833 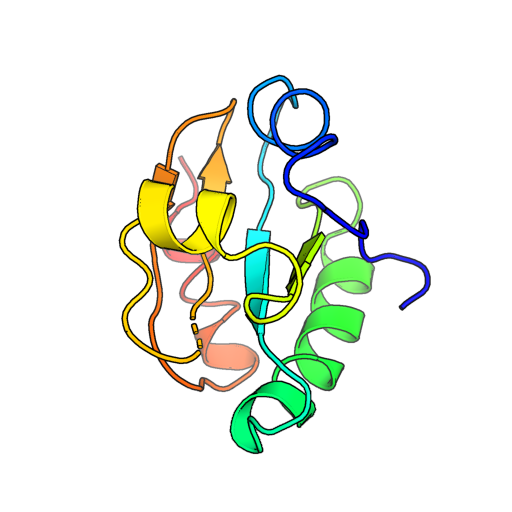-0.279 0.40 5.50 89 THR A CA 1
ATOM 733 C CA B THR A 1 89 ? -2.421 10.770 -0.259 0.60 5.59 89 THR A CA 1
ATOM 734 C C . THR A 1 89 ? -2.049 9.831 -1.385 1.00 5.02 89 THR A C 1
ATOM 735 O O . THR A 1 89 ? -0.969 9.229 -1.393 1.00 5.28 89 THR A O 1
ATOM 742 N N . LYS A 1 90 ? -2.964 9.696 -2.331 1.00 5.85 90 LYS A N 1
ATOM 743 C CA . LYS A 1 90 ? -2.703 8.935 -3.543 1.00 5.91 90 LYS A CA 1
ATOM 744 C C . LYS A 1 90 ? -3.338 9.699 -4.699 0.95 5.72 90 LYS A C 1
ATOM 745 O O . LYS A 1 90 ? -4.556 9.909 -4.726 0.97 6.12 90 LYS A O 1
ATOM 751 N N . VAL A 1 91 ? -2.508 10.113 -5.646 1.00 5.68 91 VAL A N 1
ATOM 752 C CA . VAL A 1 91 ? -2.956 10.848 -6.820 1.00 6.80 91 VAL A CA 1
ATOM 753 C C . VAL A 1 91 ? -3.078 9.898 -8.002 1.00 6.49 91 VAL A C 1
ATOM 754 O O . VAL A 1 91 ? -2.142 9.163 -8.323 1.00 7.84 91 VAL A O 1
ATOM 758 N N . GLY A 1 92 ? -4.238 9.898 -8.645 1.00 6.98 92 GLY A N 1
ATOM 759 C CA . GLY A 1 92 ? -4.441 9.086 -9.829 1.00 7.97 92 GLY A CA 1
ATOM 760 C C . GLY A 1 92 ? -5.162 7.787 -9.544 1.00 8.33 92 GLY A C 1
ATOM 761 O O . GLY A 1 92 ? -5.207 7.322 -8.405 1.00 9.13 92 GLY A O 1
ATOM 762 N N . ALA A 1 93 ? -5.717 7.194 -10.594 1.00 9.51 93 ALA A N 1
ATOM 763 C CA . ALA A 1 93 ? -6.472 5.956 -10.476 1.00 10.76 93 ALA A CA 1
ATOM 764 C C . ALA A 1 93 ? -5.624 4.819 -9.921 1.00 9.55 93 ALA A C 1
ATOM 765 O O . ALA A 1 93 ? -4.402 4.803 -10.061 1.00 9.47 93 ALA A O 1
ATOM 767 N N . LEU A 1 94 ? -6.288 3.868 -9.281 1.00 9.52 94 LEU A N 1
ATOM 768 C CA . LEU A 1 94 ? -5.643 2.659 -8.789 1.00 9.04 94 LEU A CA 1
ATOM 769 C C . LEU A 1 94 ? -6.700 1.571 -8.692 1.00 8.87 94 LEU A C 1
ATOM 770 O O . LEU A 1 94 ? -7.900 1.857 -8.719 1.00 9.72 94 LEU A O 1
ATOM 775 N N . SER A 1 95 ? -6.264 0.321 -8.603 1.00 8.65 95 SER A N 1
ATOM 776 C CA . SER A 1 95 ? -7.205 -0.781 -8.510 1.00 9.03 95 SER A CA 1
ATOM 777 C C . SER A 1 95 ? -7.708 -0.937 -7.083 1.00 8.97 95 SER A C 1
ATOM 778 O O . SER A 1 95 ? -7.136 -0.376 -6.145 1.00 8.80 95 SER A O 1
ATOM 781 N N . LYS A 1 96 ? -8.761 -1.731 -6.917 1.00 9.10 96 LYS A N 1
ATOM 782 C CA . LYS A 1 96 ? -9.267 -2.022 -5.582 1.00 9.27 96 LYS A CA 1
ATOM 783 C C . LYS A 1 96 ? -8.186 -2.649 -4.705 1.00 8.71 96 LYS A C 1
ATOM 784 O O . LYS A 1 96 ? -8.019 -2.263 -3.554 1.00 8.77 96 LYS A O 1
ATOM 790 N N . GLY A 1 97 ? -7.444 -3.607 -5.254 1.00 8.71 97 GLY A N 1
ATOM 791 C CA . GLY A 1 97 ? -6.377 -4.241 -4.502 1.00 8.94 97 GLY A CA 1
ATOM 792 C C . GLY A 1 97 ? -5.294 -3.254 -4.104 1.00 7.90 97 GLY A C 1
ATOM 793 O O . GLY A 1 97 ? -4.763 -3.302 -2.990 1.00 8.29 97 GLY A O 1
ATOM 794 N N . GLN A 1 98 ? -4.957 -2.347 -5.012 1.00 7.69 98 GLN A N 1
ATOM 795 C CA . GLN A 1 98 ? -3.974 -1.320 -4.686 1.00 7.39 98 GLN A CA 1
ATOM 796 C C . GLN A 1 98 ? -4.487 -0.391 -3.587 1.00 6.74 98 GLN A C 1
ATOM 797 O O . GLN A 1 98 ? -3.733 0.009 -2.702 1.00 7.29 98 GLN A O 1
ATOM 803 N N . LEU A 1 99 ? -5.771 -0.058 -3.635 1.00 7.59 99 LEU A N 1
ATOM 804 C CA . LEU A 1 99 ? -6.335 0.792 -2.599 1.00 6.79 99 LEU A CA 1
ATOM 805 C C . LEU A 1 99 ? -6.299 0.084 -1.242 1.00 6.80 99 LEU A C 1
ATOM 806 O O . LEU A 1 99 ? -5.986 0.694 -0.221 1.00 7.36 99 LEU A O 1
ATOM 811 N N A LYS A 1 100 ? -6.599 -1.210 -1.229 0.54 7.18 100 LYS A N 1
ATOM 812 N N B LYS A 1 100 ? -6.606 -1.209 -1.229 0.46 7.50 100 LYS A N 1
ATOM 813 C CA A LYS A 1 100 ? -6.512 -1.956 0.019 0.54 7.98 100 LYS A CA 1
ATOM 814 C CA B LYS A 1 100 ? -6.579 -1.953 0.024 0.46 8.54 100 LYS A CA 1
ATOM 815 C C A LYS A 1 100 ? -5.070 -1.999 0.544 0.54 7.54 100 LYS A C 1
ATOM 816 C C B LYS A 1 100 ? -5.194 -1.946 0.673 0.46 7.99 100 LYS A C 1
ATOM 817 O O A LYS A 1 100 ? -4.845 -1.962 1.757 0.54 7.33 100 LYS A O 1
ATOM 818 O O B LYS A 1 100 ? -5.063 -1.640 1.861 0.46 8.23 100 LYS A O 1
ATOM 829 N N A GLU A 1 101 ? -4.095 -2.053 -0.362 0.54 7.63 101 GLU A N 1
ATOM 830 N N B GLU A 1 101 ? -4.162 -2.272 -0.099 0.46 7.08 101 GLU A N 1
ATOM 831 C CA A GLU A 1 101 ? -2.690 -1.972 0.039 0.54 7.74 101 GLU A CA 1
ATOM 832 C CA B GLU A 1 101 ? -2.812 -2.316 0.458 0.46 6.96 101 GLU A CA 1
ATOM 833 C C A GLU A 1 101 ? -2.376 -0.609 0.643 0.54 7.47 101 GLU A C 1
ATOM 834 C C B GLU A 1 101 ? -2.316 -0.914 0.826 0.46 7.09 101 GLU A C 1
ATOM 835 O O A GLU A 1 101 ? -1.745 -0.510 1.696 0.54 7.78 101 GLU A O 1
ATOM 836 O O B GLU A 1 101 ? -1.493 -0.757 1.726 0.46 7.89 101 GLU A O 1
ATOM 847 N N A PHE A 1 102 ? -2.803 0.441 -0.052 0.54 6.80 102 PHE A N 1
ATOM 848 N N B PHE A 1 102 ? -2.822 0.102 0.132 0.46 7.50 102 PHE A N 1
ATOM 849 C CA A PHE A 1 102 ? -2.619 1.815 0.404 0.54 6.80 102 PHE A CA 1
ATOM 850 C CA B PHE A 1 102 ? -2.522 1.488 0.479 0.46 6.69 102 PHE A CA 1
ATOM 851 C C A PHE A 1 102 ? -3.186 2.027 1.807 0.54 7.42 102 PHE A C 1
ATOM 852 C C B PHE A 1 102 ? -3.090 1.805 1.859 0.46 6.79 102 PHE A C 1
ATOM 853 O O A PHE A 1 102 ? -2.568 2.684 2.645 0.54 7.36 102 PHE A O 1
ATOM 854 O O B PHE A 1 102 ? -2.394 2.351 2.717 0.46 5.99 102 PHE A O 1
ATOM 869 N N . LEU A 1 103 ? -4.356 1.454 2.071 1.00 7.44 103 LEU A N 1
ATOM 870 C CA . LEU A 1 103 ? -4.972 1.601 3.385 1.00 7.12 103 LEU A C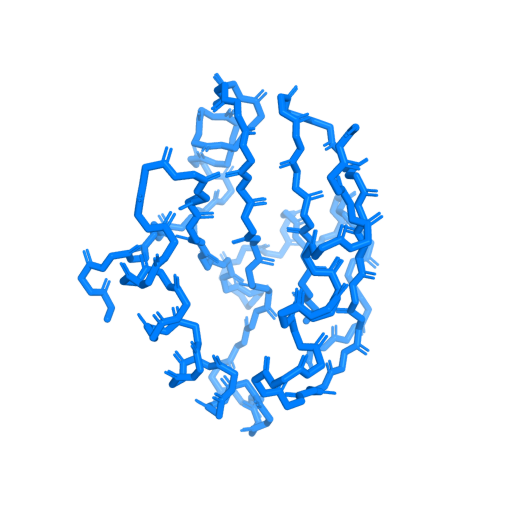A 1
ATOM 871 C C . LEU A 1 103 ? -4.202 0.812 4.444 1.00 7.63 103 LEU A C 1
ATOM 872 O O . LEU A 1 103 ? -3.941 1.320 5.534 1.00 8.35 103 LEU A O 1
ATOM 877 N N . ASP A 1 104 ? -3.797 -0.410 4.106 1.00 8.11 104 ASP A N 1
ATOM 878 C CA . ASP A 1 104 ? -3.048 -1.236 5.044 1.00 8.67 104 ASP A CA 1
ATOM 879 C C . ASP A 1 104 ? -1.723 -0.586 5.434 1.00 8.39 104 ASP A C 1
ATOM 880 O O . ASP A 1 104 ? -1.285 -0.689 6.583 1.00 9.15 104 ASP A O 1
ATOM 885 N N . ALA A 1 105 ? -1.097 0.088 4.474 1.00 8.05 105 ALA A N 1
ATOM 886 C CA . ALA A 1 105 ? 0.183 0.747 4.711 1.00 7.51 105 ALA A CA 1
ATOM 887 C C . ALA A 1 105 ? 0.076 1.843 5.770 1.00 8.24 105 ALA A C 1
ATOM 888 O O . ALA A 1 105 ? 1.087 2.259 6.343 1.00 9.15 105 ALA A O 1
ATOM 890 N N . ASN A 1 106 ? -1.149 2.306 6.015 1.00 8.57 106 ASN A N 1
ATOM 891 C CA . ASN A 1 106 ? -1.394 3.396 6.948 1.00 10.07 106 ASN A CA 1
ATOM 892 C C . ASN A 1 106 ? -1.896 2.954 8.320 1.00 13.07 106 ASN A C 1
ATOM 893 O O . ASN A 1 106 ? -2.255 3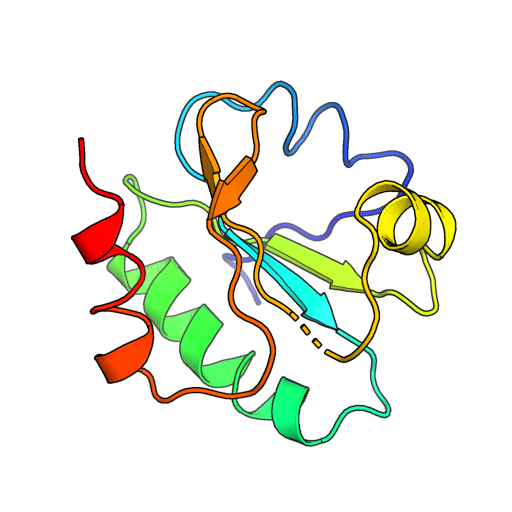.782 9.157 1.00 15.01 106 ASN A O 1
ATOM 898 N N . LEU A 1 107 ? -1.913 1.649 8.562 1.00 14.09 107 LEU A N 1
ATOM 899 C CA . LEU A 1 107 ? -2.300 1.133 9.869 1.00 16.56 107 LEU A CA 1
ATOM 900 C C . LEU A 1 107 ? -1.208 1.399 10.898 1.00 18.38 107 LEU A C 1
ATOM 901 O O . LEU A 1 107 ? -0.034 1.128 10.653 1.00 18.57 107 LEU A O 1
ATOM 906 N N . ALA A 1 108 ? -1.596 1.926 12.054 1.00 21.94 108 ALA A N 1
ATOM 907 C CA . ALA A 1 108 ? -0.629 2.247 13.101 1.00 26.05 108 ALA A CA 1
ATOM 908 C C . ALA A 1 108 ? -0.051 0.990 13.747 1.00 30.23 108 ALA A C 1
ATOM 909 O O . ALA A 1 108 ? -0.533 -0.123 13.525 1.00 31.67 108 ALA A O 1
#

Organism: Escherichia coli (strain K12) (NCBI:txid83333)

B-factor: mean 12.38, std 6.64, range [2.85, 43.17]

GO terms:
  GO:0030337 DNA polymerase processivity factor activity (F, IDA)
  GO:0005515 protein binding (F, IPI)
  GO:0005829 cytosol (C, IDA)
  GO:0015035 protein-disulfide reductase activity (F, IDA)
  GO:0045454 cell redox homeostasis (P, IMP)

InterPro domains:
  IPR005746 Thioredoxin [PIRSF000077] (4-106)
  IPR005746 Thioredoxin [TIGR01068] (9-107)
  IPR013766 Thioredoxin domain [PF00085] (5-105)
  IPR013766 Thioredoxin domain [PS51352] (1-109)
  IPR017937 Thioredoxin, conserved site [PS00194] (25-43)
  IPR036249 Thioredoxin-like superfamily [SSF52833] (2-108)

Nearest PDB structures (foldseek):
  4hua-assembly1_A  TM=1.007E+00  e=1.603E-22  Escherichia coli K-12
  2fd3-assembly2_B  TM=9.894E-01  e=4.238E-20  Escherichia coli
  2tir-assembly1_A  TM=9.801E-01  e=7.648E-20  Escherichia coli
  2h73-assembly2_B  TM=9.764E-01  e=1.917E-19  Escherichia coli
  7ysi-assembly1_A  TM=9.476E-01  e=4.282E-11  Acinetobacter baumannii

Foldseek 3Di:
DVQAAEDAPVCCCVVAQQDAAKEKEWEEAPVDPLVVVVVVLVVVVSVVCPPHYGYYYYYCVRHVVVCVVVVPDDGKIFMGHNRHTQDIDHDHDDSVVVVVVVVVRDD

Solvent-accessible surface area: 5869 Å² total

Radius of gyration: 12.51 Å; Cα contacts (8 Å, |Δi|>4): 172; chains: 1; bounding box: 26×31×32 Å

CATH classification: 3.40.30.10

Secondary structure (DSSP, 8-state):
-TTEEEE-TTTHIIIIIT--SEEEEEEE-TT-HHHHHHHHHHHHHHHHTTTT-EEEEEETTT-HHHHHHTT-----EEEEETTEEEEEE-S---HHHHHHHHHTT--

Sequence (107 aa):
SDKIIHLTDDSFDDTDVLKKADGAIILVDFWAEEWCGACKMIIAAILDEIADEYQGKLTVAKLNIDQNAGTAAKYGIRGITLLLLFKNGEEVAATTKVGALSKGQLKKEEFFLDANLA